Protein AF-A0A0S6U1N5-F1 (afdb_monomer_lite)

Foldseek 3Di:
DDDDDDFPDKDKDFFQDFKDDWDFAQKKKKKAAPDAWKWKDWPNDIDTGRIDTGHHRTTMIIGGDNRTIIMIIHGVVRVVVVVVVVVVD

Radius of gyration: 14.82 Å; chains: 1; bounding box: 36×35×34 Å

pLDDT: mean 82.63, std 14.37, range [43.47, 95.69]

Organism: NCBI:txid1407017

Secondary structure (DSSP, 8-state):
-------S-PEEEEE--S-PPSB--SEEEEEEESSS-EEEEETTEEEEESEEEE-TT--EEEEPPTT-EEEEEEEHHHHHHHHHHHT--

Sequence (89 aa):
MSEIFKFCDPMMILADYKNPERHKHLASHIIISLGGEMEWQIENKNVKCRGICIDSNVIHTGTIAKEGSIVFLFTEISRYNCINKEKIS

Structure (mmCIF, N/CA/C/O backbone):
data_AF-A0A0S6U1N5-F1
#
_entry.id   AF-A0A0S6U1N5-F1
#
loop_
_atom_site.group_PDB
_atom_site.id
_atom_site.type_symbol
_atom_site.label_atom_id
_atom_site.label_alt_id
_atom_site.label_comp_id
_atom_site.label_asym_id
_atom_site.label_entity_id
_atom_site.label_seq_id
_atom_site.pdbx_PDB_ins_code
_atom_site.Cartn_x
_atom_site.Cartn_y
_atom_site.Cartn_z
_atom_site.occupancy
_atom_site.B_iso_or_equiv
_atom_site.auth_seq_id
_atom_site.auth_comp_id
_atom_site.auth_asym_id
_atom_site.auth_atom_id
_atom_site.pdbx_PDB_model_num
ATOM 1 N N . MET A 1 1 ? -3.600 -21.371 -14.682 1.00 56.62 1 MET A N 1
ATOM 2 C CA . MET A 1 1 ? -2.193 -21.745 -14.426 1.00 56.62 1 MET A CA 1
ATOM 3 C C . MET A 1 1 ? -1.533 -20.518 -13.818 1.00 56.62 1 MET A C 1
ATOM 5 O O . MET A 1 1 ? -1.769 -19.442 -14.348 1.00 56.62 1 MET A O 1
ATOM 9 N N . SER A 1 2 ? -0.856 -20.640 -12.675 1.00 73.44 2 SER A N 1
ATOM 10 C CA . SER A 1 2 ? -0.318 -19.484 -11.937 1.00 73.44 2 SER A CA 1
ATOM 11 C C . SER A 1 2 ? 1.177 -19.327 -12.205 1.00 73.44 2 SER A C 1
ATOM 13 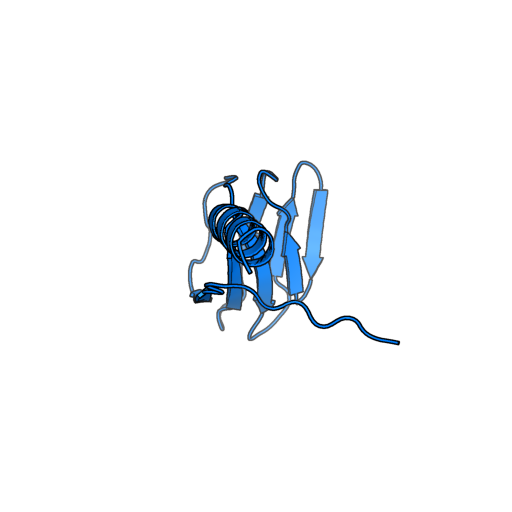O O . SER A 1 2 ? 1.901 -20.320 -12.177 1.00 73.44 2 SER A O 1
ATOM 15 N N . GLU A 1 3 ? 1.632 -18.099 -12.437 1.00 74.75 3 GLU A N 1
ATOM 16 C CA . GLU A 1 3 ? 3.054 -17.760 -12.553 1.00 74.75 3 GLU A CA 1
ATOM 17 C C . GLU A 1 3 ? 3.618 -17.373 -11.179 1.00 74.75 3 GLU A C 1
ATOM 19 O O . GLU A 1 3 ? 2.942 -16.727 -10.376 1.00 74.75 3 GLU A O 1
ATOM 24 N N . ILE A 1 4 ? 4.851 -17.795 -10.889 1.00 77.44 4 ILE A N 1
ATOM 25 C CA . ILE A 1 4 ? 5.529 -17.518 -9.618 1.00 77.44 4 ILE A CA 1
ATOM 26 C C . ILE A 1 4 ? 6.619 -16.481 -9.873 1.00 77.44 4 ILE A C 1
ATOM 28 O O . ILE A 1 4 ? 7.598 -16.766 -10.559 1.00 77.44 4 ILE A O 1
ATOM 32 N N . PHE A 1 5 ? 6.482 -15.307 -9.262 1.00 70.62 5 PHE A N 1
ATOM 33 C CA . PHE A 1 5 ? 7.485 -14.245 -9.319 1.00 70.62 5 PHE A CA 1
ATOM 34 C C . PHE A 1 5 ? 8.361 -14.279 -8.064 1.00 70.62 5 PHE A C 1
ATOM 36 O O . PHE A 1 5 ? 7.853 -14.288 -6.942 1.00 70.62 5 PHE A O 1
ATOM 43 N N . LYS A 1 6 ? 9.686 -14.294 -8.246 1.00 69.88 6 LYS A N 1
ATOM 44 C CA . LYS A 1 6 ? 10.666 -14.201 -7.154 1.00 69.88 6 LYS A CA 1
ATOM 45 C C . LYS A 1 6 ? 11.267 -12.801 -7.136 1.00 69.88 6 LYS A C 1
ATOM 47 O O . LYS A 1 6 ? 11.866 -12.372 -8.117 1.00 69.88 6 LYS A O 1
ATOM 52 N N . PHE A 1 7 ? 11.128 -12.103 -6.016 1.00 69.81 7 PHE A N 1
ATOM 53 C CA . PHE A 1 7 ? 11.731 -10.788 -5.816 1.00 69.81 7 PHE A CA 1
ATOM 54 C C . PHE A 1 7 ? 13.039 -10.933 -5.046 1.00 69.81 7 PHE A C 1
ATOM 56 O O . PHE A 1 7 ? 13.118 -11.735 -4.117 1.00 69.81 7 PHE A O 1
ATOM 63 N N . CYS A 1 8 ? 14.059 -10.166 -5.436 1.00 65.75 8 CYS A N 1
ATOM 64 C CA . CYS A 1 8 ? 15.390 -10.301 -4.855 1.00 65.75 8 CYS A CA 1
ATOM 65 C C . CYS A 1 8 ? 15.464 -9.762 -3.411 1.00 65.75 8 CYS A C 1
ATOM 67 O O . CYS A 1 8 ? 16.231 -10.318 -2.639 1.00 65.75 8 CYS A O 1
ATOM 69 N N . ASP A 1 9 ? 14.628 -8.784 -3.023 1.00 70.81 9 ASP A N 1
ATOM 70 C CA . ASP A 1 9 ? 14.636 -8.181 -1.675 1.00 70.81 9 ASP A CA 1
ATOM 71 C C . ASP A 1 9 ? 13.250 -7.625 -1.260 1.00 70.81 9 ASP A C 1
ATOM 73 O O . ASP A 1 9 ? 13.083 -6.409 -1.128 1.00 70.81 9 ASP A O 1
ATOM 77 N N . PRO A 1 10 ? 12.201 -8.455 -1.101 1.00 73.62 10 PRO A N 1
ATOM 78 C CA . PRO A 1 10 ? 10.941 -7.959 -0.558 1.00 73.62 10 PRO A CA 1
ATOM 79 C C . PRO A 1 10 ? 11.136 -7.563 0.912 1.00 73.62 10 PRO A C 1
ATOM 81 O O . PRO A 1 10 ? 11.598 -8.366 1.723 1.00 73.62 10 PRO A O 1
ATOM 84 N N . MET A 1 11 ? 10.757 -6.336 1.271 1.00 83.81 11 MET A N 1
ATOM 85 C CA . MET A 1 11 ? 10.752 -5.897 2.667 1.00 83.81 11 MET A CA 1
ATOM 86 C C . MET A 1 11 ? 9.330 -5.965 3.211 1.00 83.81 11 MET A C 1
ATOM 88 O O . MET A 1 11 ? 8.415 -5.390 2.627 1.00 83.81 11 MET A O 1
ATOM 92 N N . MET A 1 12 ? 9.150 -6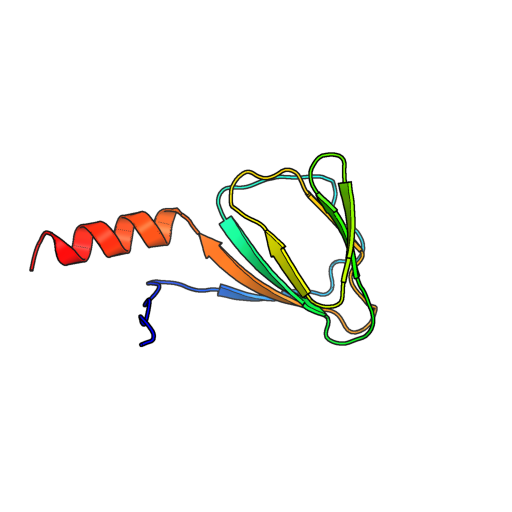.654 4.335 1.00 88.88 12 MET A N 1
ATOM 93 C CA . MET A 1 12 ? 7.907 -6.618 5.099 1.00 88.88 12 MET A CA 1
ATOM 94 C C . MET A 1 12 ? 8.095 -5.694 6.299 1.00 88.88 12 MET A C 1
ATOM 96 O O . MET A 1 12 ? 9.032 -5.866 7.076 1.00 88.88 12 MET A O 1
ATOM 100 N N . ILE A 1 13 ? 7.195 -4.730 6.452 1.00 89.75 13 ILE A N 1
ATOM 101 C CA . ILE A 1 13 ? 7.201 -3.759 7.541 1.00 89.75 13 ILE A CA 1
ATOM 102 C C . ILE A 1 13 ? 5.914 -3.921 8.338 1.00 89.75 13 ILE A C 1
ATOM 104 O O . ILE A 1 13 ? 4.823 -3.970 7.768 1.00 89.75 13 ILE A O 1
ATOM 108 N N . LEU A 1 14 ? 6.047 -3.966 9.663 1.00 89.44 14 LEU A N 1
ATOM 109 C CA . LEU A 1 14 ? 4.931 -3.722 10.565 1.00 89.44 14 LEU A CA 1
ATOM 110 C C . LEU A 1 14 ? 4.821 -2.211 10.773 1.00 89.44 14 LEU A C 1
ATOM 112 O O . LEU A 1 14 ? 5.666 -1.605 11.427 1.00 89.44 14 LEU A O 1
ATOM 116 N N . ALA A 1 15 ? 3.814 -1.610 10.156 1.00 84.69 15 ALA A N 1
ATOM 117 C CA . ALA A 1 15 ? 3.602 -0.176 10.151 1.00 84.69 15 ALA A CA 1
ATOM 118 C C . ALA A 1 15 ? 2.578 0.236 11.211 1.00 84.69 15 ALA A C 1
ATOM 120 O O . ALA A 1 15 ? 1.449 -0.258 11.214 1.00 84.69 15 ALA A O 1
ATOM 121 N N . ASP A 1 16 ? 2.959 1.191 12.059 1.00 80.38 16 ASP A N 1
ATOM 122 C CA . ASP A 1 16 ? 2.099 1.857 13.045 1.00 80.38 16 ASP A CA 1
ATOM 123 C C . ASP A 1 16 ? 1.987 3.380 12.805 1.00 80.38 16 ASP A C 1
ATOM 125 O O . ASP A 1 16 ? 1.415 4.111 13.622 1.00 80.38 16 ASP A O 1
ATOM 129 N N . TYR A 1 17 ? 2.511 3.865 11.671 1.00 74.44 17 TYR A N 1
ATOM 130 C CA . TYR A 1 17 ? 2.458 5.277 11.309 1.00 74.44 17 TYR A CA 1
ATOM 131 C C . TYR A 1 17 ? 1.004 5.731 11.155 1.00 74.44 17 TYR A C 1
ATOM 133 O O . TYR A 1 17 ? 0.233 5.167 10.390 1.00 74.44 17 TYR A O 1
ATOM 141 N N . LYS A 1 18 ? 0.600 6.765 11.895 1.00 68.69 18 LYS A N 1
ATOM 142 C CA . LYS A 1 18 ? -0.828 7.103 12.006 1.00 68.69 18 LYS A CA 1
ATOM 143 C C . LYS A 1 18 ? -1.352 7.969 10.869 1.00 68.69 18 LYS A C 1
ATOM 145 O O . LYS A 1 18 ? -2.492 7.782 10.479 1.00 68.69 18 LYS A O 1
ATOM 150 N N . ASN A 1 19 ? -0.545 8.900 10.361 1.00 71.56 19 ASN A N 1
ATOM 151 C CA . ASN A 1 19 ? -0.919 9.832 9.293 1.00 71.56 19 ASN A CA 1
ATOM 152 C C . ASN A 1 19 ? 0.344 10.285 8.540 1.00 71.56 19 ASN A C 1
ATOM 154 O O . ASN A 1 19 ? 0.916 11.320 8.883 1.00 71.56 19 ASN A O 1
ATOM 158 N N . PRO A 1 20 ? 0.832 9.506 7.564 1.00 79.94 20 PRO A N 1
ATOM 159 C CA . PRO A 1 20 ? 1.934 9.932 6.721 1.00 79.94 20 PRO A CA 1
ATOM 160 C C . PRO A 1 20 ? 1.490 11.115 5.851 1.00 79.94 20 PRO A C 1
ATOM 162 O O . PRO A 1 20 ? 0.373 11.134 5.327 1.00 79.94 20 PRO A O 1
ATOM 165 N N . GLU A 1 21 ? 2.371 12.096 5.661 1.00 87.62 21 GLU A N 1
ATOM 166 C CA . GLU A 1 21 ? 2.130 13.180 4.705 1.00 87.62 21 GLU A CA 1
ATOM 167 C C . GLU A 1 21 ? 1.921 12.626 3.290 1.00 87.62 21 GLU A C 1
ATOM 169 O O . GLU A 1 21 ? 2.349 11.518 2.971 1.00 87.62 21 GLU A O 1
ATOM 174 N N . ARG A 1 22 ? 1.262 13.391 2.418 1.00 91.25 22 ARG A N 1
ATOM 175 C CA . ARG A 1 22 ? 1.028 12.996 1.024 1.00 91.25 22 ARG A CA 1
ATOM 176 C C . ARG A 1 22 ? 2.345 12.913 0.257 1.00 91.25 22 ARG A C 1
ATOM 178 O O . ARG A 1 22 ? 3.052 13.909 0.138 1.00 91.25 22 ARG A O 1
ATOM 185 N N . HIS A 1 23 ? 2.655 11.739 -0.286 1.00 90.50 23 HIS A N 1
ATOM 186 C CA . HIS A 1 23 ? 3.949 11.462 -0.908 1.00 90.50 23 HIS A CA 1
ATOM 187 C C . HIS A 1 23 ? 3.841 10.486 -2.085 1.00 90.50 23 HIS A C 1
ATOM 189 O O . HIS A 1 23 ? 2.775 9.959 -2.394 1.00 90.50 23 HIS A O 1
ATOM 195 N N . LYS A 1 24 ? 4.971 10.260 -2.759 1.00 91.00 24 LYS A N 1
ATOM 196 C CA . LYS A 1 24 ? 5.173 9.201 -3.753 1.00 91.00 24 LYS A CA 1
ATOM 197 C C . LYS A 1 24 ? 6.631 8.765 -3.744 1.00 91.00 24 LYS A C 1
ATOM 199 O O . LYS A 1 24 ? 7.501 9.565 -3.400 1.00 91.00 24 LYS A O 1
ATOM 204 N N . HIS A 1 25 ? 6.912 7.536 -4.158 1.00 88.31 25 HIS A N 1
ATOM 205 C CA . HIS A 1 25 ? 8.283 7.036 -4.263 1.00 88.31 25 HIS A CA 1
ATOM 206 C C . HIS A 1 25 ? 8.389 5.806 -5.171 1.00 88.31 25 HIS A C 1
ATOM 208 O O . HIS A 1 25 ? 7.391 5.289 -5.662 1.00 88.31 25 HIS A O 1
ATOM 214 N N . LEU A 1 26 ? 9.620 5.346 -5.409 1.00 85.88 26 LEU A N 1
ATOM 215 C CA . LEU A 1 26 ? 9.971 4.278 -6.360 1.00 85.88 26 LEU A CA 1
ATOM 216 C C . LEU A 1 26 ? 9.737 2.850 -5.823 1.00 85.88 26 LEU A C 1
ATOM 218 O O . LEU A 1 26 ? 10.361 1.897 -6.290 1.00 85.88 26 LEU A O 1
ATOM 222 N N . ALA A 1 27 ? 8.879 2.693 -4.816 1.00 87.44 27 ALA A N 1
ATOM 223 C CA . ALA A 1 27 ? 8.474 1.381 -4.321 1.00 87.44 27 ALA A CA 1
ATOM 224 C C . ALA A 1 27 ? 6.968 1.222 -4.517 1.00 87.44 27 ALA A C 1
ATOM 226 O O . ALA A 1 27 ? 6.215 2.146 -4.222 1.00 87.44 27 ALA A O 1
ATOM 227 N N . SER A 1 28 ? 6.555 0.062 -5.025 1.00 90.31 28 SER A N 1
ATOM 228 C CA . SER A 1 28 ? 5.148 -0.347 -5.024 1.00 90.31 28 SER A CA 1
ATOM 229 C C . SER A 1 28 ? 4.850 -1.077 -3.715 1.00 90.31 28 SER A C 1
ATOM 231 O O . SER A 1 28 ? 5.726 -1.771 -3.185 1.00 90.31 28 SER A O 1
ATOM 233 N N . HIS A 1 29 ? 3.628 -0.952 -3.199 1.00 90.44 29 HIS A N 1
ATOM 234 C CA . HIS A 1 29 ? 3.228 -1.507 -1.904 1.00 90.44 29 HIS A CA 1
ATOM 235 C C . HIS A 1 29 ? 2.054 -2.460 -2.021 1.00 90.44 29 HIS A C 1
ATOM 237 O O . HIS A 1 29 ? 1.116 -2.207 -2.774 1.00 90.44 29 HIS A O 1
ATOM 243 N N . ILE A 1 30 ? 2.062 -3.485 -1.174 1.00 93.38 30 ILE A N 1
ATOM 244 C CA . ILE A 1 30 ? 0.843 -4.169 -0.745 1.00 93.38 30 ILE A CA 1
ATOM 245 C C . ILE A 1 30 ? 0.677 -3.877 0.739 1.00 93.38 30 ILE A C 1
ATOM 247 O O . ILE A 1 30 ? 1.549 -4.222 1.532 1.00 93.38 30 ILE A O 1
ATOM 251 N N . ILE A 1 31 ? -0.426 -3.236 1.109 1.00 93.94 31 ILE A N 1
ATOM 252 C CA . ILE A 1 31 ? -0.713 -2.846 2.490 1.00 93.94 31 ILE A CA 1
ATOM 253 C C . ILE A 1 31 ? -1.955 -3.591 2.955 1.00 93.94 31 ILE A C 1
ATOM 255 O O . ILE A 1 31 ? -2.976 -3.569 2.272 1.00 93.94 31 ILE A O 1
ATOM 259 N N . ILE A 1 32 ? -1.875 -4.245 4.112 1.00 95.69 32 ILE A N 1
ATOM 260 C CA . ILE A 1 32 ? -2.962 -5.033 4.699 1.00 95.69 32 ILE A CA 1
ATOM 261 C C . ILE A 1 32 ? -3.179 -4.570 6.136 1.00 95.69 32 ILE A C 1
ATOM 263 O O . ILE A 1 32 ? -2.262 -4.608 6.954 1.00 95.69 32 ILE A O 1
ATOM 267 N N . SER A 1 33 ? -4.400 -4.152 6.453 1.00 94.75 33 SER A N 1
ATOM 268 C CA . SER A 1 33 ? -4.794 -3.763 7.805 1.00 94.75 33 SER A CA 1
ATOM 269 C C . SER A 1 33 ? -4.783 -4.965 8.747 1.00 94.75 33 SER A C 1
ATOM 271 O O . SER A 1 33 ? -5.332 -6.019 8.417 1.00 94.75 33 SER A O 1
ATOM 273 N N . LEU A 1 34 ? -4.227 -4.790 9.947 1.00 94.75 34 LEU A N 1
ATOM 274 C CA . LEU A 1 34 ? -4.337 -5.768 11.035 1.00 94.75 34 LEU A CA 1
ATOM 275 C C . LEU A 1 34 ? -5.636 -5.616 11.842 1.00 94.75 34 LEU A C 1
ATOM 277 O O . LEU A 1 34 ? -5.916 -6.432 12.718 1.00 94.75 34 LEU A O 1
ATOM 281 N N . GLY A 1 35 ? -6.449 -4.606 11.525 1.00 90.94 35 GLY A N 1
ATOM 282 C CA . GLY A 1 35 ? -7.719 -4.323 12.184 1.00 90.94 35 GLY A CA 1
ATOM 283 C C . GLY A 1 35 ? -8.842 -4.031 11.189 1.00 90.94 35 GLY A C 1
ATOM 284 O O . GLY A 1 35 ? -9.127 -4.829 10.281 1.00 90.94 35 GLY A O 1
ATOM 285 N N . GLY A 1 36 ? -9.499 -2.887 11.402 1.00 90.94 36 GLY A N 1
ATOM 286 C CA . GLY A 1 36 ? -10.617 -2.386 10.599 1.00 90.94 36 GLY A CA 1
ATOM 287 C C . GLY A 1 36 ? -10.225 -1.864 9.213 1.00 90.94 36 GLY A C 1
ATOM 288 O O . GLY A 1 36 ? -9.143 -2.145 8.696 1.00 90.94 36 GLY A O 1
ATOM 289 N N . GLU A 1 37 ? -11.131 -1.117 8.587 1.00 94.12 37 GLU A N 1
ATOM 290 C CA . GLU A 1 37 ? -10.847 -0.451 7.313 1.00 94.12 37 GLU A CA 1
ATOM 291 C C . GLU A 1 37 ? -9.838 0.687 7.485 1.00 94.12 37 GLU A C 1
ATOM 293 O O . GLU A 1 37 ? -9.820 1.387 8.495 1.00 94.12 37 GLU A O 1
ATOM 298 N N . MET A 1 38 ? -9.006 0.858 6.465 1.00 92.75 38 MET A N 1
ATOM 299 C CA . MET A 1 38 ? -8.107 1.988 6.285 1.00 92.75 38 MET A CA 1
ATOM 300 C C . MET A 1 38 ? -8.735 2.965 5.297 1.00 92.75 38 MET A C 1
ATOM 302 O O . MET A 1 38 ? -9.487 2.558 4.404 1.00 92.75 38 MET A O 1
ATOM 306 N N . GLU A 1 39 ? -8.380 4.238 5.419 1.00 94.19 39 GLU A N 1
ATOM 307 C CA . GLU A 1 39 ? -8.789 5.281 4.481 1.00 94.19 39 GLU A CA 1
ATOM 308 C C . GLU A 1 39 ? -7.575 5.749 3.687 1.00 94.19 39 GLU A C 1
ATOM 310 O O . GLU A 1 39 ? -6.564 6.135 4.266 1.00 94.19 39 GLU A O 1
ATOM 315 N N . TRP A 1 40 ? -7.678 5.722 2.363 1.00 94.19 40 TRP A N 1
ATOM 316 C CA . TRP A 1 40 ? -6.612 6.113 1.449 1.00 94.19 40 TRP A CA 1
ATOM 317 C C . TRP A 1 40 ? -7.077 7.237 0.541 1.00 94.19 40 TRP A C 1
ATOM 319 O O . TRP A 1 40 ? -8.168 7.176 -0.026 1.00 94.19 40 TRP A O 1
ATOM 329 N N . GLN A 1 41 ? -6.211 8.221 0.339 1.00 95.06 41 GLN A N 1
ATOM 330 C CA . GLN A 1 41 ? -6.302 9.166 -0.760 1.00 95.06 41 GLN A CA 1
ATOM 331 C C . GLN A 1 41 ? -5.225 8.801 -1.779 1.00 95.06 41 GLN A C 1
ATOM 333 O O . GLN A 1 41 ? -4.036 8.965 -1.513 1.00 95.06 41 GLN A O 1
ATOM 338 N N . ILE A 1 42 ? -5.643 8.301 -2.940 1.00 94.19 42 ILE A N 1
ATOM 339 C CA . ILE A 1 42 ? -4.754 7.930 -4.046 1.00 94.19 42 ILE A CA 1
ATOM 340 C C . ILE A 1 42 ? -5.070 8.830 -5.228 1.00 94.19 42 ILE A C 1
ATOM 342 O O . ILE A 1 42 ? 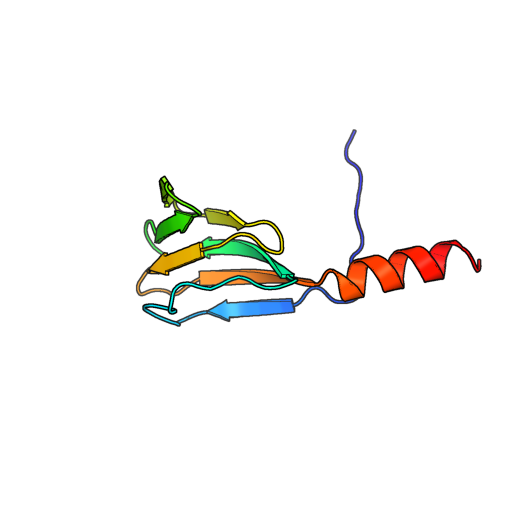-6.202 8.849 -5.718 1.00 94.19 42 ILE A O 1
ATOM 346 N N . GLU A 1 43 ? -4.073 9.590 -5.679 1.00 91.56 43 GLU A N 1
ATOM 347 C CA . GLU A 1 43 ? -4.258 10.675 -6.641 1.00 91.56 43 GLU A CA 1
ATOM 348 C C . GLU A 1 43 ? -5.400 11.601 -6.179 1.00 91.56 43 GLU A C 1
ATOM 350 O O . GLU A 1 43 ? -5.288 12.233 -5.128 1.00 91.56 43 GLU A O 1
ATOM 355 N N . ASN A 1 44 ? -6.513 11.647 -6.916 1.00 90.69 44 ASN A N 1
ATOM 356 C CA . ASN A 1 44 ? -7.695 12.456 -6.606 1.00 90.69 44 ASN A CA 1
ATOM 357 C C . ASN A 1 44 ? -8.900 11.609 -6.155 1.00 90.69 44 ASN A C 1
ATOM 359 O O . ASN A 1 44 ? -10.042 12.056 -6.257 1.00 90.69 44 ASN A O 1
ATOM 363 N N . LYS A 1 45 ? -8.670 10.369 -5.708 1.00 94.31 45 LYS A N 1
ATOM 364 C CA . LYS A 1 45 ? -9.720 9.436 -5.283 1.00 94.31 45 LYS A CA 1
ATOM 365 C C . LYS A 1 45 ? -9.548 9.052 -3.821 1.00 94.31 45 LYS A C 1
ATOM 367 O O . LYS A 1 45 ? -8.433 8.814 -3.368 1.00 94.31 45 LYS A O 1
ATOM 372 N N . ASN A 1 46 ? -10.672 8.922 -3.125 1.00 94.88 46 ASN A N 1
ATOM 373 C CA . ASN A 1 46 ? -10.718 8.381 -1.773 1.00 94.88 46 ASN A CA 1
ATOM 374 C C . ASN A 1 46 ? -11.197 6.930 -1.823 1.00 94.88 46 ASN A C 1
ATOM 376 O O . ASN A 1 46 ? -12.162 6.616 -2.523 1.00 94.88 46 ASN A O 1
ATOM 380 N N . VAL A 1 47 ? -10.526 6.056 -1.083 1.00 94.94 47 VAL A N 1
ATOM 381 C CA . VAL A 1 47 ? -10.796 4.618 -1.039 1.00 94.94 47 VAL A CA 1
ATOM 382 C C . VAL A 1 47 ? -10.821 4.172 0.418 1.00 94.94 47 VAL A C 1
ATOM 384 O O . VAL A 1 47 ? -9.879 4.443 1.158 1.00 94.94 47 VAL A O 1
ATOM 387 N N . LYS A 1 48 ? -11.873 3.457 0.827 1.00 95.56 48 LYS A N 1
ATOM 388 C CA . LYS A 1 48 ? -11.895 2.720 2.097 1.00 95.56 48 LYS A CA 1
ATOM 389 C C . LYS A 1 48 ? -11.736 1.237 1.818 1.00 95.56 48 LYS A C 1
ATOM 391 O O . LYS A 1 48 ? -12.425 0.701 0.952 1.00 95.56 48 LYS A O 1
ATOM 396 N N . CYS A 1 49 ? -10.785 0.595 2.484 1.00 95.19 49 CYS A N 1
ATOM 397 C CA . CYS A 1 49 ? -10.492 -0.818 2.258 1.00 95.19 49 CYS A CA 1
ATOM 398 C C . CYS A 1 49 ? -9.676 -1.424 3.403 1.00 95.19 49 CYS A C 1
ATOM 400 O O . CYS A 1 49 ? -8.984 -0.725 4.138 1.00 95.19 49 CYS A O 1
ATOM 402 N N . ARG A 1 50 ? -9.714 -2.754 3.539 1.00 95.19 50 ARG A N 1
ATOM 403 C CA . ARG A 1 50 ? -8.839 -3.491 4.473 1.00 95.19 50 ARG A CA 1
ATOM 404 C C . ARG A 1 50 ? -7.471 -3.832 3.884 1.00 95.19 50 ARG A C 1
ATOM 406 O O . ARG A 1 50 ? -6.573 -4.209 4.628 1.00 95.19 50 ARG A O 1
ATOM 413 N N . GLY A 1 51 ? -7.301 -3.692 2.575 1.00 94.88 51 GLY A N 1
ATOM 414 C CA . GLY A 1 51 ? -6.015 -3.858 1.918 1.00 94.88 51 GLY A CA 1
ATOM 415 C C . GLY A 1 51 ? -5.976 -3.136 0.580 1.00 94.88 51 GLY A C 1
ATOM 416 O O . GLY A 1 51 ? -7.009 -2.996 -0.075 1.00 94.88 51 GLY A O 1
ATOM 417 N N . ILE A 1 52 ? -4.791 -2.665 0.201 1.00 94.62 52 ILE A N 1
ATOM 418 C CA . ILE A 1 52 ? -4.578 -1.880 -1.013 1.00 94.62 52 ILE A CA 1
ATOM 419 C C . ILE A 1 52 ? -3.237 -2.223 -1.661 1.00 94.62 52 ILE A C 1
ATOM 421 O O . ILE A 1 52 ? -2.238 -2.445 -0.976 1.00 94.62 52 ILE A O 1
ATOM 425 N N . CYS A 1 53 ? -3.229 -2.243 -2.991 1.00 94.38 53 CYS A N 1
ATOM 426 C CA . CYS A 1 53 ? -2.015 -2.274 -3.792 1.00 94.38 53 CYS A CA 1
ATOM 427 C C . CYS A 1 53 ? -1.791 -0.871 -4.357 1.00 94.38 53 CYS A C 1
ATOM 429 O O . CYS A 1 53 ? -2.697 -0.312 -4.977 1.00 94.38 53 CYS A O 1
ATOM 431 N N . ILE A 1 54 ? -0.606 -0.310 -4.143 1.00 93.19 54 ILE A N 1
ATOM 432 C CA . ILE A 1 54 ? -0.234 1.019 -4.634 1.00 93.19 54 ILE A CA 1
ATOM 433 C C . ILE A 1 54 ? 0.981 0.852 -5.529 1.00 93.19 54 ILE A C 1
ATOM 435 O O . IL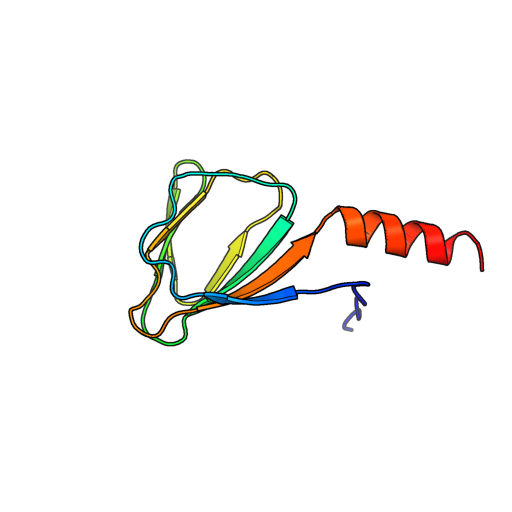E A 1 54 ? 1.971 0.250 -5.115 1.00 93.19 54 ILE A O 1
ATOM 439 N N . ASP A 1 55 ? 0.897 1.341 -6.761 1.00 91.88 55 ASP A N 1
ATOM 440 C CA . ASP A 1 55 ? 2.016 1.235 -7.688 1.00 91.88 55 ASP A CA 1
ATOM 441 C C . ASP A 1 55 ? 3.116 2.266 -7.391 1.00 91.88 55 ASP A C 1
ATOM 443 O O . ASP A 1 55 ? 2.925 3.212 -6.621 1.00 91.88 55 ASP A O 1
ATOM 447 N N . SER A 1 56 ? 4.283 2.077 -8.000 1.00 90.31 56 SER A N 1
ATOM 448 C CA . SER A 1 56 ? 5.404 2.994 -7.871 1.00 90.31 56 SER A CA 1
ATOM 449 C C . SER A 1 56 ? 5.040 4.365 -8.441 1.00 90.31 56 SER A C 1
ATOM 451 O O . SER A 1 56 ? 4.264 4.507 -9.385 1.00 90.31 56 SER A O 1
ATOM 453 N N . ASN A 1 57 ? 5.614 5.413 -7.848 1.00 91.69 57 ASN A N 1
ATOM 454 C CA . ASN A 1 57 ? 5.471 6.800 -8.294 1.00 91.69 57 ASN A CA 1
ATOM 455 C C . ASN A 1 57 ? 4.016 7.329 -8.328 1.00 91.69 57 ASN A C 1
ATOM 457 O O . ASN A 1 57 ? 3.757 8.364 -8.943 1.00 91.69 57 ASN A O 1
ATOM 461 N N . VAL A 1 58 ? 3.087 6.673 -7.626 1.00 93.75 58 VAL A N 1
ATOM 462 C CA . VAL A 1 58 ? 1.705 7.138 -7.422 1.00 93.75 58 VAL A CA 1
ATOM 463 C C . VAL A 1 58 ? 1.632 8.032 -6.185 1.00 93.75 58 VAL A C 1
ATOM 465 O O . VAL A 1 58 ? 2.148 7.670 -5.125 1.00 93.75 58 VAL A O 1
ATOM 468 N N . ILE A 1 59 ? 0.984 9.197 -6.295 1.00 94.88 59 ILE A N 1
ATOM 469 C CA . ILE A 1 59 ? 0.749 10.087 -5.149 1.00 94.88 59 ILE A CA 1
ATOM 470 C C . ILE A 1 59 ? -0.284 9.444 -4.222 1.00 94.88 59 ILE A C 1
ATOM 472 O O . ILE A 1 59 ? -1.420 9.194 -4.631 1.00 94.88 59 ILE A O 1
ATOM 476 N N . HIS A 1 60 ? 0.073 9.242 -2.955 1.00 94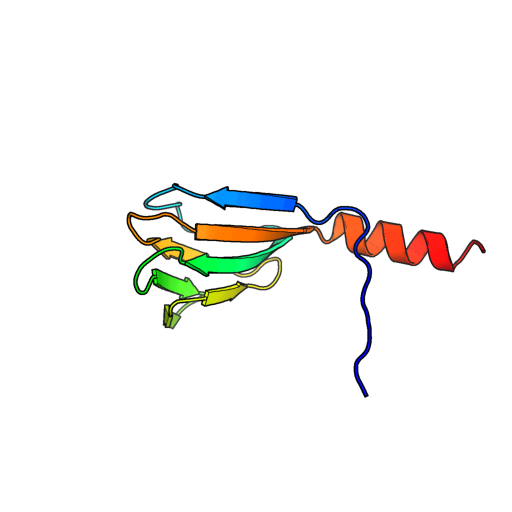.56 60 HIS A N 1
ATOM 477 C CA . HIS A 1 60 ? -0.831 8.670 -1.968 1.00 94.56 60 HIS A CA 1
ATOM 478 C C . HIS A 1 60 ? -0.592 9.179 -0.539 1.00 94.56 60 HIS A C 1
ATOM 480 O O . HIS A 1 60 ? 0.469 9.697 -0.190 1.00 94.56 60 HIS A O 1
ATOM 486 N N . THR A 1 61 ? -1.624 9.048 0.289 1.00 94.38 61 THR A N 1
ATOM 487 C CA . THR A 1 61 ? -1.583 9.116 1.757 1.00 94.38 61 THR A CA 1
ATOM 488 C C . THR A 1 61 ? -2.726 8.263 2.299 1.00 94.38 61 THR A C 1
ATOM 490 O O . THR A 1 61 ? -3.690 7.986 1.580 1.00 94.38 61 THR A O 1
ATOM 493 N N . GLY A 1 62 ? -2.636 7.829 3.549 1.00 91.50 62 GLY A N 1
ATOM 494 C CA . GLY A 1 62 ? -3.735 7.123 4.182 1.00 91.50 62 GLY A CA 1
ATOM 495 C C . GLY A 1 62 ? -3.575 6.990 5.681 1.00 91.50 62 GLY A C 1
ATOM 496 O O . GLY A 1 62 ? -2.469 7.023 6.215 1.00 91.50 62 GLY A O 1
ATOM 497 N N . THR A 1 63 ? -4.703 6.823 6.352 1.00 90.88 63 THR A N 1
ATOM 498 C CA . THR A 1 63 ? -4.769 6.549 7.783 1.00 90.88 63 THR A CA 1
ATOM 499 C C . THR A 1 63 ? -4.953 5.050 7.969 1.00 90.88 63 THR A C 1
ATOM 501 O O . THR A 1 63 ? -5.882 4.450 7.416 1.00 90.88 63 THR A O 1
ATOM 504 N N . ILE A 1 64 ? -4.065 4.438 8.750 1.00 89.75 64 ILE A N 1
ATOM 505 C CA . ILE A 1 64 ? -4.147 3.013 9.077 1.00 89.75 64 ILE A CA 1
ATOM 506 C C . ILE A 1 64 ? -4.968 2.785 10.351 1.00 89.75 64 ILE A C 1
ATOM 508 O O . ILE A 1 64 ? -5.146 3.686 11.174 1.00 89.75 64 ILE A O 1
ATOM 512 N N . ALA A 1 65 ? -5.457 1.558 10.523 1.00 86.62 65 ALA A N 1
ATOM 513 C CA . ALA A 1 65 ? -6.172 1.160 11.729 1.00 86.62 65 ALA A CA 1
ATOM 514 C C . ALA A 1 65 ? -5.257 1.200 12.970 1.00 86.62 65 ALA A C 1
ATOM 516 O O . ALA A 1 65 ? -4.031 1.122 12.867 1.00 86.62 65 ALA A O 1
ATOM 517 N N . LYS A 1 66 ? -5.853 1.287 14.166 1.00 87.69 66 LYS A N 1
ATOM 518 C CA . LYS A 1 66 ? -5.119 1.366 15.443 1.00 87.69 66 LYS A CA 1
ATOM 519 C C . LYS A 1 66 ? -4.209 0.154 15.670 1.00 87.69 66 LYS A C 1
ATOM 521 O O . LYS A 1 66 ? -3.174 0.273 16.317 1.00 87.69 66 LYS A O 1
ATOM 526 N N . GLU A 1 67 ? -4.612 -0.994 15.147 1.00 91.44 67 GLU A N 1
ATOM 527 C CA . GLU A 1 67 ? -3.913 -2.274 15.225 1.00 91.44 67 GLU A CA 1
ATOM 528 C C . GLU A 1 67 ? -2.684 -2.337 14.298 1.00 91.44 67 GLU A C 1
ATOM 530 O O . GLU A 1 67 ? -1.912 -3.291 14.368 1.00 91.44 67 GLU A O 1
ATOM 535 N N . GLY A 1 68 ? -2.487 -1.322 13.450 1.00 91.94 68 GLY A N 1
ATOM 536 C CA . GLY A 1 68 ? -1.393 -1.236 12.491 1.00 91.94 68 GLY A CA 1
ATOM 537 C C . GLY A 1 68 ? -1.698 -1.923 11.161 1.00 91.94 68 GLY A C 1
ATOM 538 O O . GLY A 1 68 ? -2.828 -2.325 10.862 1.00 91.94 68 GLY A O 1
ATOM 539 N N . SER A 1 69 ? -0.665 -2.044 10.332 1.00 93.38 69 SER A N 1
ATOM 540 C CA . SER A 1 69 ? -0.742 -2.706 9.030 1.00 93.38 69 SER A CA 1
ATOM 541 C C . SER A 1 69 ? 0.541 -3.461 8.698 1.00 93.38 69 SER A C 1
ATOM 543 O O . SER A 1 69 ? 1.626 -3.114 9.160 1.00 93.38 69 SER A O 1
ATOM 545 N N . ILE A 1 70 ? 0.414 -4.501 7.879 1.00 94.75 70 ILE A N 1
ATOM 546 C CA . ILE A 1 70 ? 1.550 -5.149 7.227 1.00 94.75 70 ILE A CA 1
ATOM 547 C C . ILE A 1 70 ? 1.738 -4.483 5.872 1.00 94.75 70 ILE A C 1
ATOM 549 O O . ILE A 1 70 ? 0.804 -4.431 5.071 1.00 94.75 70 ILE A O 1
ATOM 553 N N . VAL A 1 71 ? 2.947 -4.003 5.609 1.00 92.44 71 VAL A N 1
ATOM 554 C CA . VAL A 1 71 ? 3.330 -3.384 4.342 1.00 92.44 71 VAL A CA 1
ATOM 555 C C . VAL A 1 71 ? 4.406 -4.239 3.692 1.00 92.44 71 VAL A C 1
ATOM 557 O O . VAL A 1 71 ? 5.490 -4.401 4.245 1.00 92.44 71 VAL A O 1
ATOM 560 N N . PHE A 1 72 ? 4.127 -4.762 2.505 1.00 90.75 72 PHE A N 1
ATOM 561 C CA . PHE A 1 72 ? 5.139 -5.340 1.630 1.00 90.75 72 PHE A CA 1
ATOM 562 C C . PHE A 1 72 ? 5.623 -4.269 0.663 1.00 90.75 72 PHE A C 1
ATOM 564 O O . PHE A 1 72 ? 4.825 -3.725 -0.100 1.00 90.75 72 PHE A O 1
ATOM 571 N N . LEU A 1 73 ? 6.921 -3.982 0.689 1.00 89.25 73 LEU A N 1
ATOM 572 C CA . LEU A 1 73 ? 7.574 -3.054 -0.223 1.00 89.25 73 LEU A CA 1
ATOM 573 C C . LEU A 1 73 ? 8.292 -3.813 -1.334 1.00 89.25 73 LEU A C 1
ATOM 575 O O . LEU A 1 73 ? 9.117 -4.695 -1.080 1.00 89.25 73 LEU A O 1
ATOM 579 N N . PHE A 1 74 ? 8.030 -3.392 -2.567 1.00 86.44 74 PHE A N 1
ATOM 580 C CA . PHE A 1 74 ? 8.690 -3.884 -3.767 1.00 86.44 74 PHE A CA 1
ATOM 581 C C . PHE A 1 74 ? 9.408 -2.718 -4.439 1.00 86.44 74 PHE A C 1
ATOM 583 O O . PHE A 1 74 ? 8.788 -1.917 -5.142 1.00 86.44 74 PHE A O 1
ATOM 590 N N . THR A 1 75 ? 10.718 -2.600 -4.216 1.00 79.94 75 THR A N 1
ATOM 591 C CA . THR A 1 75 ? 11.506 -1.529 -4.838 1.00 79.94 75 THR A CA 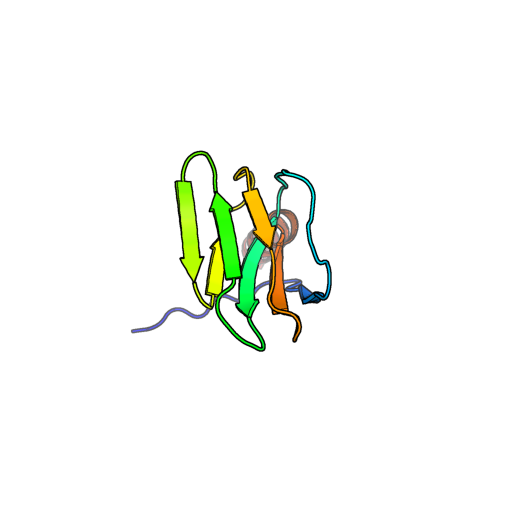1
ATOM 592 C C . THR A 1 75 ? 11.740 -1.822 -6.319 1.00 79.94 75 THR A C 1
ATOM 594 O O . THR A 1 75 ? 11.998 -2.965 -6.710 1.00 79.94 75 THR A O 1
ATOM 597 N N . GLU A 1 76 ? 11.676 -0.794 -7.167 1.00 69.94 76 GLU A N 1
ATOM 598 C CA . GLU A 1 76 ? 12.007 -0.959 -8.588 1.00 69.94 76 GLU A CA 1
ATOM 599 C C . GLU A 1 76 ? 13.473 -1.347 -8.809 1.00 69.94 76 GLU A C 1
ATOM 601 O O . GLU A 1 76 ? 13.780 -2.099 -9.732 1.00 69.94 76 GLU A O 1
ATOM 606 N N . ILE A 1 77 ? 14.373 -0.928 -7.915 1.00 63.34 77 ILE A N 1
ATOM 607 C CA . ILE A 1 77 ? 15.798 -1.288 -7.955 1.00 63.34 77 ILE A CA 1
ATOM 608 C C . ILE A 1 77 ? 15.971 -2.813 -7.881 1.00 63.34 77 ILE A C 1
ATOM 610 O O . ILE A 1 77 ? 16.745 -3.390 -8.648 1.00 63.34 77 ILE A O 1
ATOM 614 N N . SER A 1 78 ? 15.195 -3.491 -7.029 1.00 60.00 78 SER A N 1
ATOM 615 C CA . SER A 1 78 ? 15.195 -4.954 -6.964 1.00 60.00 78 SER A CA 1
ATOM 616 C C . SER A 1 78 ? 14.711 -5.592 -8.274 1.00 60.00 78 SER A C 1
ATOM 618 O O . SER A 1 78 ? 15.253 -6.624 -8.663 1.00 60.00 78 SER A O 1
ATOM 620 N N . ARG A 1 79 ? 13.757 -4.982 -9.001 1.00 58.00 79 ARG A N 1
ATOM 621 C CA . ARG A 1 79 ? 13.305 -5.494 -10.314 1.00 58.00 79 ARG A CA 1
ATOM 622 C C . ARG A 1 79 ? 14.425 -5.438 -11.355 1.00 58.00 79 ARG A C 1
ATOM 624 O O . ARG A 1 79 ? 14.659 -6.432 -12.039 1.00 58.00 79 ARG A O 1
ATOM 631 N N . TYR A 1 80 ? 15.155 -4.323 -11.435 1.00 58.53 80 TYR A N 1
ATOM 632 C CA . TYR A 1 80 ? 16.292 -4.188 -12.357 1.00 58.53 80 TYR A CA 1
ATOM 633 C C . TYR A 1 80 ? 17.415 -5.190 -12.052 1.00 58.53 80 TYR A C 1
ATOM 635 O O . TYR A 1 80 ? 17.976 -5.790 -12.971 1.00 58.53 80 TYR A O 1
ATOM 643 N N . ASN A 1 81 ? 17.707 -5.431 -10.771 1.00 56.75 81 ASN A N 1
ATOM 644 C CA . ASN A 1 81 ? 18.726 -6.402 -10.373 1.00 56.75 81 ASN A CA 1
ATOM 645 C C . ASN A 1 81 ? 18.342 -7.850 -10.702 1.00 56.75 81 ASN A C 1
ATOM 647 O O . ASN A 1 81 ? 19.218 -8.629 -11.082 1.00 56.75 81 ASN A O 1
ATOM 651 N N . CYS A 1 82 ? 17.064 -8.228 -10.587 1.00 57.44 82 CYS A N 1
ATOM 652 C CA . CYS A 1 82 ? 16.644 -9.581 -10.952 1.00 57.44 82 CYS A CA 1
ATOM 653 C C . CYS A 1 82 ? 16.703 -9.803 -12.482 1.00 57.44 82 CYS A C 1
ATOM 655 O O . CYS A 1 82 ? 17.181 -10.849 -12.912 1.00 57.44 82 CYS A O 1
ATOM 657 N N . ILE A 1 83 ? 16.349 -8.802 -13.306 1.00 57.44 83 ILE A N 1
ATOM 658 C CA . ILE A 1 83 ? 16.451 -8.885 -14.782 1.00 57.44 83 ILE A CA 1
ATOM 659 C C . ILE A 1 83 ? 17.905 -9.068 -15.245 1.00 57.44 83 ILE A C 1
ATOM 661 O O . ILE A 1 83 ? 18.181 -9.826 -16.173 1.00 57.44 83 ILE A O 1
ATOM 665 N N . ASN A 1 84 ? 18.858 -8.390 -14.602 1.00 53.31 84 ASN A N 1
ATOM 666 C CA . ASN A 1 84 ? 20.269 -8.506 -14.979 1.00 53.31 84 ASN A CA 1
ATOM 667 C C . ASN A 1 84 ? 20.882 -9.866 -14.615 1.00 53.31 84 ASN A C 1
ATOM 669 O O . ASN A 1 84 ? 21.833 -10.286 -15.272 1.00 53.31 84 ASN A O 1
ATOM 673 N N . LYS A 1 85 ? 20.342 -10.573 -13.614 1.00 53.28 85 LYS A N 1
ATOM 674 C CA . LYS A 1 85 ? 20.811 -11.920 -13.255 1.00 53.28 85 LYS A CA 1
ATOM 675 C C . LYS A 1 85 ? 20.396 -12.981 -14.277 1.00 53.28 85 LYS A C 1
ATOM 677 O O . LYS A 1 85 ? 21.169 -13.901 -14.503 1.00 53.28 85 LYS A O 1
ATOM 682 N N . GLU A 1 86 ? 19.242 -12.831 -14.926 1.00 52.50 86 GLU A N 1
ATOM 683 C CA . GLU A 1 86 ? 18.766 -13.777 -15.954 1.00 52.50 86 GLU A CA 1
ATOM 684 C C . GLU A 1 86 ? 19.449 -13.602 -17.321 1.00 52.50 86 GLU A C 1
ATOM 686 O O . GLU A 1 86 ? 19.417 -14.508 -18.143 1.00 52.50 86 GLU A O 1
ATOM 691 N N . LYS A 1 87 ? 20.094 -12.457 -17.586 1.00 48.84 87 LYS A N 1
ATOM 692 C CA . LYS A 1 87 ? 20.818 -12.216 -18.851 1.00 48.84 87 LYS A CA 1
ATOM 693 C C . LYS A 1 87 ? 22.269 -12.711 -18.863 1.00 48.84 87 LYS A C 1
ATOM 695 O O . LYS A 1 87 ? 22.911 -12.635 -19.907 1.00 48.84 87 LYS A O 1
ATOM 700 N N . ILE A 1 88 ? 22.803 -13.143 -17.720 1.00 48.06 88 ILE A N 1
ATOM 701 C CA . ILE A 1 88 ? 24.220 -13.527 -17.553 1.00 48.06 88 ILE A CA 1
ATOM 702 C C . ILE A 1 88 ? 24.370 -15.032 -17.223 1.00 48.06 88 ILE A C 1
ATOM 704 O O . ILE A 1 88 ? 25.487 -15.532 -17.116 1.00 48.06 88 ILE A O 1
ATOM 708 N N . SER A 1 89 ? 23.263 -15.770 -17.103 1.00 43.47 89 SER A N 1
ATOM 709 C CA . SER A 1 89 ? 23.234 -17.236 -16.956 1.00 43.47 89 SER A CA 1
ATOM 710 C C . SER A 1 89 ? 23.008 -17.940 -18.286 1.00 43.47 89 SER A C 1
ATOM 712 O O . SER A 1 89 ? 23.651 -18.986 -18.507 1.00 43.47 89 SER A O 1
#